Protein AF-A0A417Z9W6-F1 (afdb_monomer_lite)

Organism: NCBI:txid322596

Structure (mmCIF, N/CA/C/O backbone):
data_AF-A0A417Z9W6-F1
#
_entry.id   AF-A0A417Z9W6-F1
#
loop_
_atom_site.group_PDB
_atom_site.id
_atom_site.type_symbol
_atom_site.label_atom_id
_atom_site.label_alt_id
_atom_site.label_comp_id
_atom_site.label_asym_id
_atom_site.label_entity_id
_atom_site.label_seq_id
_atom_site.pdbx_PDB_ins_code
_atom_site.Cartn_x
_atom_site.Cartn_y
_atom_site.Cartn_z
_atom_site.occupancy
_atom_site.B_iso_or_equiv
_atom_site.auth_seq_id
_atom_site.auth_comp_id
_atom_site.auth_asym_id
_atom_site.auth_atom_id
_atom_site.pdbx_PDB_model_num
ATOM 1 N N . MET A 1 1 ? 16.616 -5.935 21.195 1.00 39.91 1 MET A N 1
ATOM 2 C CA . MET A 1 1 ? 15.280 -5.350 20.980 1.00 39.91 1 MET A CA 1
ATOM 3 C C . MET A 1 1 ? 14.693 -6.193 19.879 1.00 39.91 1 MET A C 1
ATOM 5 O O . MET A 1 1 ? 15.220 -6.135 18.776 1.00 39.91 1 MET A O 1
ATOM 9 N N . ASP A 1 2 ? 13.772 -7.088 20.216 1.00 51.44 2 ASP A N 1
ATOM 10 C CA . ASP A 1 2 ? 13.270 -8.052 19.241 1.00 51.44 2 ASP A CA 1
ATOM 11 C C . ASP A 1 2 ? 12.404 -7.299 18.231 1.00 51.44 2 ASP A C 1
ATOM 13 O O . ASP A 1 2 ? 11.403 -6.675 18.588 1.00 51.44 2 ASP A O 1
ATOM 17 N N . GLU A 1 3 ? 12.858 -7.262 16.978 1.00 65.81 3 GLU A N 1
ATOM 18 C CA . GLU A 1 3 ? 12.103 -6.675 15.879 1.00 65.81 3 GLU A CA 1
ATOM 19 C C . GLU A 1 3 ? 10.891 -7.578 15.641 1.00 65.81 3 GLU A C 1
ATOM 21 O O . GLU A 1 3 ? 11.040 -8.756 15.314 1.00 65.81 3 GLU A O 1
ATOM 26 N N . LEU A 1 4 ? 9.685 -7.054 15.870 1.00 67.31 4 LEU A N 1
ATOM 27 C CA . LEU A 1 4 ? 8.451 -7.786 15.600 1.00 67.31 4 LEU A CA 1
ATOM 28 C C . LEU A 1 4 ? 8.391 -8.105 14.099 1.00 67.31 4 LEU A C 1
ATOM 30 O O . LEU A 1 4 ? 8.059 -7.244 13.281 1.00 67.31 4 LEU A O 1
ATOM 34 N N . HIS A 1 5 ? 8.752 -9.337 13.743 1.00 67.81 5 HIS A N 1
ATOM 35 C CA . HIS A 1 5 ? 8.770 -9.809 12.368 1.00 67.81 5 HIS A CA 1
ATOM 36 C C . HIS A 1 5 ? 7.414 -10.407 11.995 1.00 67.81 5 HIS A C 1
ATOM 38 O O . HIS A 1 5 ? 6.942 -11.362 12.611 1.00 67.81 5 HIS A O 1
ATOM 44 N N . PHE A 1 6 ? 6.812 -9.867 10.939 1.00 68.00 6 PHE A N 1
ATOM 45 C CA . PHE A 1 6 ? 5.626 -10.436 10.313 1.00 68.00 6 PHE A CA 1
ATOM 46 C C . PHE A 1 6 ? 6.064 -11.207 9.057 1.00 68.00 6 PHE A C 1
ATOM 48 O O . PHE A 1 6 ? 6.513 -10.559 8.107 1.00 68.00 6 PHE A O 1
ATOM 55 N N . PRO A 1 7 ? 5.937 -12.551 9.013 1.00 68.94 7 PRO A N 1
ATOM 56 C CA . PRO A 1 7 ? 6.414 -13.381 7.902 1.00 68.94 7 PRO A CA 1
ATOM 57 C C . PRO A 1 7 ? 5.458 -13.315 6.700 1.00 68.94 7 PRO A C 1
ATOM 59 O O . PRO A 1 7 ? 4.863 -14.307 6.290 1.00 68.94 7 PRO A O 1
ATOM 62 N N . LEU A 1 8 ? 5.270 -12.118 6.145 1.00 73.00 8 LEU A N 1
ATOM 63 C CA . LEU A 1 8 ? 4.262 -11.820 5.122 1.00 73.00 8 LEU A CA 1
ATOM 64 C C . LEU A 1 8 ? 4.845 -11.649 3.711 1.00 73.00 8 LEU A C 1
ATOM 66 O O . LEU A 1 8 ? 4.248 -10.985 2.872 1.00 73.00 8 LEU A O 1
ATOM 70 N N . GLY A 1 9 ? 5.999 -12.255 3.426 1.00 66.56 9 GLY A N 1
ATOM 71 C CA . GLY A 1 9 ? 6.615 -12.205 2.091 1.00 66.56 9 GLY A CA 1
ATOM 72 C C . GLY A 1 9 ? 7.678 -11.117 1.916 1.00 66.56 9 GLY A C 1
ATOM 73 O O . GLY A 1 9 ? 7.898 -10.640 0.807 1.00 66.56 9 GLY A O 1
ATOM 74 N N . GLY A 1 10 ? 8.346 -10.724 3.003 1.00 69.31 10 GLY A N 1
ATOM 75 C CA . GLY A 1 10 ? 9.504 -9.827 2.979 1.00 69.31 10 GLY A CA 1
ATOM 76 C C . GLY A 1 10 ? 9.182 -8.368 3.313 1.00 69.31 10 GLY A C 1
ATOM 77 O O . GLY A 1 10 ? 8.036 -7.977 3.552 1.00 69.31 10 GLY A O 1
ATOM 78 N N . ALA A 1 11 ? 10.220 -7.526 3.334 1.00 67.94 11 ALA A N 1
ATOM 79 C CA . ALA A 1 11 ? 10.177 -6.187 3.936 1.00 67.94 11 ALA A CA 1
ATOM 80 C C . ALA A 1 11 ? 9.127 -5.221 3.346 1.00 67.94 11 ALA A C 1
ATOM 82 O O . ALA A 1 11 ? 8.804 -4.214 3.987 1.00 67.94 11 ALA A O 1
ATOM 83 N N . ARG A 1 12 ? 8.606 -5.494 2.141 1.00 75.06 12 ARG A N 1
ATOM 84 C CA . ARG A 1 12 ? 7.625 -4.647 1.441 1.00 75.06 12 ARG A CA 1
ATOM 85 C C . ARG A 1 12 ? 6.171 -5.013 1.719 1.00 75.06 12 ARG A C 1
ATOM 87 O O . ARG A 1 12 ? 5.329 -4.126 1.617 1.00 75.06 12 ARG A O 1
ATOM 94 N N . PHE A 1 13 ? 5.880 -6.245 2.132 1.00 76.94 13 PHE A N 1
ATOM 95 C CA . PHE A 1 13 ? 4.521 -6.755 2.354 1.00 76.94 13 PHE A CA 1
ATOM 96 C C . PHE A 1 13 ? 4.138 -6.742 3.839 1.00 76.94 13 PHE A C 1
ATOM 98 O O . PHE A 1 13 ? 3.572 -7.684 4.379 1.00 76.94 13 PHE A O 1
ATOM 105 N N . ARG A 1 14 ? 4.466 -5.649 4.532 1.00 77.56 14 ARG A N 1
ATOM 106 C CA . ARG A 1 14 ? 4.101 -5.466 5.943 1.00 77.56 14 ARG A CA 1
ATOM 107 C C . ARG A 1 14 ? 2.581 -5.316 6.104 1.00 77.56 14 ARG A C 1
ATOM 109 O O . ARG A 1 14 ? 1.963 -4.715 5.213 1.00 77.56 14 ARG A O 1
ATOM 116 N N . PRO A 1 15 ? 2.002 -5.761 7.240 1.00 82.19 15 PRO A N 1
ATOM 117 C CA . PRO A 1 15 ? 0.643 -5.373 7.591 1.00 82.19 15 PRO A CA 1
ATOM 118 C C . PRO A 1 15 ? 0.562 -3.848 7.638 1.00 82.19 15 PRO A C 1
ATOM 120 O O . PRO A 1 15 ? 1.533 -3.179 8.012 1.00 82.19 15 PRO A O 1
ATOM 123 N N . ALA A 1 16 ? -0.580 -3.287 7.258 1.00 88.50 16 ALA A N 1
ATOM 124 C CA . ALA A 1 16 ? -0.813 -1.876 7.509 1.00 88.50 16 ALA A CA 1
ATOM 125 C C . ALA A 1 16 ? -0.956 -1.665 9.026 1.00 88.50 16 ALA A C 1
ATOM 127 O O . ALA A 1 16 ? -1.436 -2.552 9.737 1.00 88.50 16 ALA A O 1
ATOM 128 N N . LEU A 1 17 ? -0.593 -0.484 9.539 1.00 91.25 17 LEU A N 1
ATOM 129 C CA . LEU A 1 17 ? -0.887 -0.140 10.939 1.00 91.25 17 LEU A CA 1
ATOM 130 C C . LEU A 1 17 ? -2.388 -0.301 11.220 1.00 91.25 17 LEU A C 1
ATOM 132 O O . LEU A 1 17 ? -2.794 -0.746 12.287 1.00 91.25 17 LEU A O 1
ATOM 136 N N . GLU A 1 18 ? -3.207 0.012 10.224 1.00 95.44 18 GLU A N 1
ATOM 137 C CA . GLU A 1 18 ? -4.650 -0.143 10.249 1.00 95.44 18 GLU A CA 1
ATOM 138 C C . GLU A 1 18 ? -5.110 -1.591 10.473 1.00 95.44 18 GLU A C 1
ATOM 140 O O . GLU A 1 18 ? -6.159 -1.792 11.075 1.00 95.44 18 GLU A O 1
ATOM 145 N N . ASP A 1 19 ? -4.347 -2.597 10.044 1.00 92.06 19 ASP A N 1
ATOM 146 C CA . ASP A 1 19 ? -4.690 -4.002 10.300 1.00 92.06 19 ASP A CA 1
ATOM 147 C C . ASP A 1 19 ? -4.487 -4.350 11.778 1.00 92.06 19 ASP A C 1
ATOM 149 O O . ASP A 1 19 ? -5.349 -4.975 12.393 1.00 92.06 19 ASP A O 1
ATOM 153 N N . VAL A 1 20 ? -3.407 -3.844 12.382 1.00 92.50 20 VAL A N 1
ATOM 154 C CA . VAL A 1 20 ? -3.153 -3.981 13.824 1.00 92.50 20 VAL A CA 1
ATOM 155 C C . VAL A 1 20 ? -4.218 -3.241 14.634 1.00 92.50 20 VAL A C 1
ATOM 157 O O . VAL A 1 20 ? -4.754 -3.790 15.592 1.00 92.50 20 VAL A O 1
ATOM 160 N N . LEU A 1 21 ? -4.572 -2.013 14.239 1.00 95.38 21 LEU A N 1
ATOM 161 C CA . LEU A 1 21 ? -5.617 -1.238 14.914 1.00 95.38 21 LEU A CA 1
ATOM 162 C C . LEU A 1 21 ? -6.985 -1.923 14.825 1.00 95.38 21 LEU A C 1
ATOM 164 O O . LEU A 1 21 ? -7.720 -1.936 15.808 1.00 95.38 21 LEU A O 1
ATOM 168 N N . GLN A 1 22 ? -7.326 -2.510 13.676 1.00 96.44 22 GLN A N 1
ATOM 169 C CA . GLN A 1 22 ? -8.571 -3.259 13.532 1.00 96.44 22 GLN A CA 1
ATOM 170 C C . GLN A 1 22 ? -8.592 -4.500 14.427 1.00 96.44 22 GLN A C 1
ATOM 172 O O . GLN A 1 22 ? -9.578 -4.703 15.128 1.00 96.44 22 GLN A O 1
ATOM 177 N N . MET A 1 23 ? -7.509 -5.280 14.442 1.00 95.62 23 MET A N 1
ATOM 178 C CA . MET A 1 23 ? -7.366 -6.447 15.317 1.00 95.62 23 MET A CA 1
ATOM 179 C C . MET A 1 23 ? -7.545 -6.058 16.793 1.00 95.62 23 MET A C 1
ATOM 181 O O . MET A 1 23 ? -8.302 -6.703 17.509 1.00 95.62 23 MET A O 1
ATOM 185 N N . LEU A 1 24 ? -6.927 -4.963 17.251 1.00 96.38 24 LEU A N 1
ATOM 186 C CA . LEU A 1 24 ? -7.085 -4.478 18.629 1.00 96.38 24 LEU A CA 1
ATOM 187 C C . LEU A 1 24 ? -8.545 -4.157 18.986 1.00 96.38 24 LEU A C 1
ATOM 189 O O . LEU A 1 24 ? -9.004 -4.496 20.075 1.00 96.38 24 LEU A O 1
ATOM 193 N N . VAL A 1 25 ? -9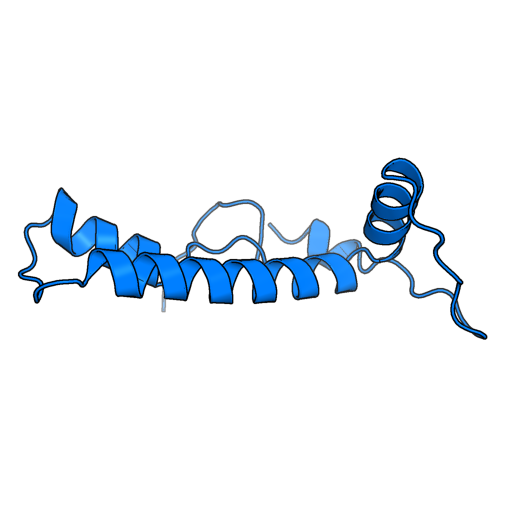.288 -3.527 18.077 1.00 97.38 25 VAL A N 1
ATOM 194 C CA . VAL A 1 25 ? -10.698 -3.189 18.317 1.00 97.38 25 VAL A CA 1
ATOM 195 C C . VAL A 1 25 ? -11.587 -4.435 18.267 1.00 97.38 25 VAL A C 1
ATOM 197 O O . VAL A 1 25 ? -12.428 -4.625 19.141 1.00 97.38 25 VAL A O 1
ATOM 200 N N . GLU A 1 26 ? -11.420 -5.290 17.257 1.00 97.06 26 GLU A N 1
ATOM 201 C CA . GLU A 1 26 ? -12.349 -6.398 16.984 1.00 97.06 26 GLU A CA 1
ATOM 202 C C . GLU A 1 26 ? -12.042 -7.669 17.783 1.00 97.06 26 GLU A C 1
ATOM 204 O O . GLU A 1 26 ? -12.972 -8.373 18.169 1.00 97.06 26 GLU A O 1
ATOM 209 N N . GLU A 1 27 ? -10.771 -7.955 18.067 1.00 97.06 27 GLU A N 1
ATOM 210 C CA . GLU A 1 27 ? -10.349 -9.184 18.756 1.00 97.06 27 GLU A CA 1
ATOM 211 C C . GLU A 1 27 ? -10.002 -8.947 20.229 1.00 97.06 27 GLU A C 1
ATOM 213 O O . GLU A 1 27 ? -10.200 -9.833 21.059 1.00 97.06 27 GLU A O 1
ATOM 218 N N . PHE A 1 28 ? -9.525 -7.748 20.573 1.00 97.12 28 PHE A N 1
ATOM 219 C CA . PHE A 1 28 ? -9.114 -7.405 21.940 1.00 97.12 28 PHE A CA 1
ATOM 220 C C . PHE A 1 28 ? -10.077 -6.438 22.644 1.00 97.12 28 PHE A C 1
ATOM 222 O O . PHE A 1 28 ? -9.856 -6.098 23.805 1.00 97.12 28 PHE A O 1
ATOM 229 N N . GLY A 1 29 ? -11.157 -6.020 21.972 1.00 96.50 29 GLY A N 1
ATOM 230 C CA . GLY A 1 29 ? -12.218 -5.203 22.566 1.00 96.50 29 GLY A CA 1
ATOM 231 C C . GLY A 1 29 ? -11.791 -3.779 22.925 1.00 96.50 29 GLY A C 1
ATOM 232 O O . GLY A 1 29 ? -12.360 -3.192 23.841 1.00 96.50 29 GLY A O 1
ATOM 233 N N . VAL A 1 30 ? -10.781 -3.225 22.246 1.00 97.94 30 VAL A N 1
ATOM 234 C CA . VAL A 1 30 ? -10.366 -1.830 22.443 1.00 97.94 30 VAL A CA 1
ATOM 235 C C . VAL A 1 30 ? -11.463 -0.879 21.957 1.00 97.94 30 VAL A C 1
ATOM 237 O O . VAL A 1 30 ? -11.951 -1.006 20.834 1.00 97.94 30 VAL A O 1
ATOM 240 N N . ASP A 1 31 ? -11.813 0.108 22.784 1.00 97.94 31 ASP A N 1
ATOM 241 C CA . ASP A 1 31 ? -12.802 1.128 22.434 1.00 97.94 31 ASP A CA 1
ATOM 242 C C . ASP A 1 31 ? -12.375 1.940 21.203 1.00 97.94 31 ASP A C 1
ATOM 244 O O . ASP A 1 31 ? -11.217 2.341 21.051 1.00 97.94 31 ASP A O 1
ATOM 248 N N . ALA A 1 32 ? -13.339 2.241 20.333 1.00 97.19 32 ALA A N 1
ATOM 249 C CA . ALA A 1 32 ? -13.112 3.023 19.128 1.00 97.19 32 ALA A CA 1
ATOM 250 C C . ALA A 1 32 ? -14.220 4.053 18.910 1.00 97.19 32 ALA A C 1
ATOM 252 O O . ALA A 1 32 ? -15.393 3.807 19.182 1.00 97.19 32 ALA A O 1
ATOM 253 N N . VAL A 1 33 ? -13.839 5.211 18.372 1.00 96.81 33 VAL A N 1
ATOM 254 C CA . VAL A 1 33 ? -14.773 6.290 18.028 1.00 96.81 33 VAL A CA 1
ATOM 255 C C . VAL A 1 33 ? -15.580 5.968 16.771 1.00 96.81 33 VAL A C 1
ATOM 257 O O . VAL A 1 33 ? -15.135 5.213 15.900 1.00 96.81 33 VAL A O 1
ATOM 260 N N . ASP A 1 34 ? -16.742 6.600 16.626 1.00 97.50 34 ASP A N 1
ATOM 261 C CA . ASP A 1 34 ? -17.581 6.441 15.441 1.00 97.50 34 ASP A CA 1
ATOM 262 C C . ASP A 1 34 ? -16.811 6.707 14.138 1.00 97.50 34 ASP A C 1
ATOM 264 O O . ASP A 1 34 ? -16.026 7.646 14.001 1.00 97.50 34 ASP A O 1
ATOM 268 N N . GLY A 1 35 ? -17.035 5.845 13.144 1.00 96.56 35 GLY A N 1
ATOM 269 C CA . GLY A 1 35 ? -16.391 5.962 11.836 1.00 96.56 35 GLY A CA 1
ATOM 270 C C . GLY A 1 35 ? -14.926 5.510 11.781 1.00 96.56 35 GLY A C 1
ATOM 271 O O . GLY A 1 35 ? -14.291 5.691 10.735 1.00 96.56 35 GLY A O 1
ATOM 272 N N . TRP A 1 36 ? -14.380 4.883 12.831 1.00 97.69 36 TRP A N 1
ATOM 273 C CA . TRP A 1 36 ? -13.012 4.341 12.826 1.00 97.69 36 TRP A CA 1
ATOM 274 C C . TRP A 1 36 ? -12.751 3.415 11.626 1.00 97.69 36 TRP A C 1
ATOM 276 O O . TRP A 1 36 ? -11.745 3.569 10.935 1.00 97.69 36 TRP A O 1
ATOM 286 N N . ARG A 1 37 ? -13.708 2.541 11.274 1.00 97.25 37 ARG A N 1
ATOM 287 C CA . ARG A 1 37 ? -13.598 1.621 10.123 1.00 97.25 37 ARG A CA 1
ATOM 288 C C . ARG A 1 37 ? -13.335 2.343 8.804 1.00 97.25 37 ARG A C 1
ATOM 290 O O . ARG A 1 37 ? -12.533 1.881 7.994 1.00 97.25 37 ARG A O 1
ATOM 297 N N . LYS A 1 38 ? -13.980 3.495 8.591 1.00 97.81 38 LYS A N 1
ATOM 298 C CA . LYS A 1 38 ? -13.777 4.321 7.394 1.00 97.81 38 LYS A CA 1
ATOM 299 C C . LYS A 1 38 ? -12.357 4.888 7.357 1.00 97.81 38 LYS A C 1
ATOM 301 O O . LYS A 1 38 ? -11.724 4.856 6.304 1.00 97.81 38 LYS A O 1
ATOM 306 N N . HIS A 1 39 ? -11.848 5.360 8.493 1.00 97.12 39 HIS A N 1
ATOM 307 C CA . HIS A 1 39 ? -10.483 5.879 8.594 1.00 97.12 39 HIS A CA 1
ATOM 308 C C . HIS A 1 39 ? -9.445 4.785 8.339 1.00 97.12 39 HIS A C 1
ATOM 310 O O . HIS A 1 39 ? -8.508 5.009 7.571 1.00 97.12 39 HIS A O 1
ATOM 316 N N . LEU A 1 40 ? -9.654 3.584 8.888 1.00 97.12 40 LEU A N 1
ATOM 317 C CA . LEU A 1 40 ? -8.783 2.440 8.621 1.00 97.12 40 LEU A CA 1
ATOM 318 C C . LEU A 1 40 ? -8.825 2.011 7.152 1.00 97.12 40 LEU A C 1
ATOM 320 O O . LEU A 1 40 ? -7.789 1.741 6.551 1.00 97.12 40 LEU A O 1
ATOM 324 N N . ALA A 1 41 ? -10.005 1.988 6.528 1.00 96.50 41 ALA A N 1
ATOM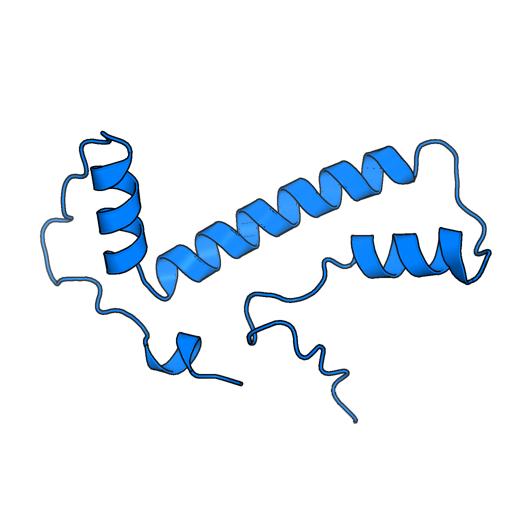 325 C CA . ALA A 1 41 ? -10.126 1.671 5.106 1.00 96.50 41 ALA A CA 1
ATOM 326 C C . ALA A 1 41 ? -9.338 2.661 4.227 1.00 96.50 41 ALA A C 1
ATOM 328 O O . ALA A 1 41 ? -8.594 2.239 3.340 1.00 96.50 41 ALA A O 1
ATOM 329 N N . GLN A 1 42 ? -9.440 3.962 4.513 1.00 97.06 42 GLN A N 1
ATOM 330 C CA . GLN A 1 42 ? -8.679 4.999 3.810 1.00 97.06 42 GLN A CA 1
ATOM 331 C C . GLN A 1 42 ? -7.170 4.883 4.061 1.00 97.06 42 GLN A C 1
ATOM 333 O O . GLN A 1 42 ? -6.371 5.070 3.143 1.00 97.06 42 GLN A O 1
ATOM 338 N N . GLY A 1 43 ? -6.771 4.576 5.296 1.00 95.31 43 GLY A N 1
ATOM 339 C CA . GLY A 1 43 ? -5.380 4.332 5.667 1.00 95.31 43 GLY A CA 1
ATOM 340 C C . GLY A 1 43 ? -4.772 3.165 4.900 1.00 95.31 43 GLY A C 1
ATOM 341 O O . GLY A 1 43 ? -3.776 3.344 4.196 1.00 95.31 43 GLY A O 1
ATOM 342 N N . ARG A 1 44 ? -5.459 2.018 4.888 1.00 94.88 44 ARG A N 1
ATOM 343 C CA . ARG A 1 44 ? -5.076 0.849 4.086 1.00 94.88 44 ARG A CA 1
ATOM 344 C C . ARG A 1 44 ? -4.956 1.156 2.607 1.00 94.88 44 ARG A C 1
ATOM 346 O O . ARG A 1 44 ? -4.036 0.674 1.954 1.00 94.88 44 ARG A O 1
ATOM 353 N N . GLU A 1 45 ? -5.881 1.933 2.051 1.00 95.75 45 GLU A N 1
ATOM 354 C CA . GLU A 1 45 ? -5.795 2.327 0.648 1.00 95.75 45 GLU A CA 1
ATOM 355 C C . GLU A 1 45 ? -4.516 3.131 0.375 1.00 95.75 45 GLU A C 1
ATOM 357 O O . GLU A 1 45 ? -3.775 2.815 -0.560 1.00 95.75 45 GLU A O 1
ATOM 362 N N . ARG A 1 46 ? -4.215 4.135 1.212 1.00 95.00 46 ARG A N 1
ATOM 363 C CA . ARG A 1 46 ? -2.977 4.921 1.097 1.00 95.00 46 ARG A CA 1
ATOM 364 C C . ARG A 1 46 ? -1.740 4.036 1.235 1.00 95.00 46 ARG A C 1
ATOM 366 O O . ARG A 1 46 ? -0.825 4.155 0.419 1.00 95.00 46 ARG A O 1
ATOM 373 N N . TRP A 1 47 ? -1.730 3.140 2.219 1.00 92.69 47 TRP A N 1
ATOM 374 C CA . TRP A 1 47 ? -0.623 2.222 2.473 1.00 92.69 47 TRP A CA 1
ATOM 375 C C . TRP A 1 47 ? -0.375 1.281 1.294 1.00 92.69 47 TRP A C 1
ATOM 377 O O . TRP A 1 47 ? 0.743 1.224 0.782 1.00 92.69 47 TRP A O 1
ATOM 387 N N . ARG A 1 48 ? -1.427 0.643 0.765 1.00 91.56 48 ARG A N 1
ATOM 388 C CA . ARG A 1 48 ? -1.320 -0.234 -0.409 1.00 91.56 48 ARG A CA 1
ATOM 389 C C . ARG A 1 48 ? -0.754 0.501 -1.617 1.00 91.56 48 ARG A C 1
ATOM 391 O O . ARG A 1 48 ? 0.152 -0.009 -2.261 1.00 91.56 48 ARG A O 1
ATOM 398 N N . ARG A 1 49 ? -1.189 1.738 -1.884 1.00 94.31 49 ARG A N 1
ATOM 399 C CA . ARG A 1 49 ? -0.617 2.558 -2.971 1.00 94.31 49 ARG A CA 1
ATOM 400 C C . ARG A 1 49 ? 0.878 2.834 -2.773 1.00 94.31 49 ARG A C 1
ATOM 402 O O . ARG A 1 49 ? 1.620 2.896 -3.752 1.00 94.31 49 ARG A O 1
ATOM 409 N N . ILE A 1 50 ? 1.336 3.033 -1.536 1.00 92.06 50 ILE A N 1
ATOM 410 C CA . ILE A 1 50 ? 2.763 3.216 -1.223 1.00 92.06 50 ILE A CA 1
ATOM 411 C C . ILE A 1 50 ? 3.532 1.915 -1.465 1.00 92.06 50 ILE A C 1
ATOM 413 O O . ILE A 1 50 ? 4.548 1.944 -2.161 1.00 92.06 50 ILE A O 1
ATOM 417 N N . GLN A 1 51 ? 3.028 0.788 -0.957 1.00 89.94 51 GLN A N 1
ATOM 418 C CA . GLN A 1 51 ? 3.641 -0.526 -1.146 1.00 89.94 51 GLN A CA 1
ATOM 419 C C . GLN A 1 51 ? 3.727 -0.906 -2.624 1.00 89.94 51 GLN A C 1
ATOM 421 O O . GLN A 1 51 ? 4.800 -1.291 -3.075 1.00 89.94 51 GLN A O 1
ATOM 426 N N . THR A 1 52 ? 2.664 -0.701 -3.409 1.00 92.56 52 THR A N 1
ATOM 427 C CA . THR A 1 52 ? 2.681 -0.959 -4.857 1.00 92.56 52 THR A CA 1
ATOM 428 C C . THR A 1 52 ? 3.814 -0.200 -5.542 1.00 92.56 52 THR A C 1
ATOM 430 O O . THR A 1 52 ? 4.599 -0.798 -6.267 1.00 92.56 52 THR A O 1
ATOM 433 N N . ARG A 1 53 ? 3.974 1.104 -5.268 1.00 92.25 53 ARG A N 1
ATOM 434 C CA . ARG A 1 53 ? 5.086 1.885 -5.842 1.00 92.25 53 ARG A CA 1
ATOM 435 C C . ARG A 1 53 ? 6.452 1.383 -5.381 1.00 92.25 53 ARG A C 1
ATOM 437 O O . ARG A 1 53 ? 7.417 1.509 -6.124 1.00 92.25 53 ARG A O 1
ATOM 444 N N . ALA A 1 54 ? 6.562 0.886 -4.152 1.00 89.38 54 ALA A N 1
ATOM 445 C CA . ALA A 1 54 ? 7.809 0.327 -3.646 1.00 89.38 54 ALA A CA 1
ATOM 446 C C . ALA A 1 54 ? 8.173 -0.977 -4.371 1.00 89.38 54 ALA A C 1
ATOM 448 O O . ALA A 1 54 ? 9.301 -1.096 -4.832 1.00 89.38 54 ALA A O 1
ATOM 449 N N . VAL A 1 55 ? 7.211 -1.889 -4.539 1.00 88.50 55 VAL A N 1
ATOM 450 C CA . VAL A 1 55 ? 7.407 -3.166 -5.245 1.00 88.50 55 VAL A CA 1
ATOM 451 C C . VAL A 1 55 ? 7.733 -2.939 -6.723 1.00 88.50 55 VAL A C 1
ATOM 453 O O . VAL A 1 55 ? 8.683 -3.526 -7.224 1.00 88.50 55 VAL A O 1
ATOM 456 N N . VAL A 1 56 ? 7.044 -2.009 -7.395 1.00 91.25 56 VAL A N 1
ATOM 457 C CA . VAL A 1 56 ? 7.358 -1.629 -8.788 1.00 91.25 56 VAL A CA 1
ATOM 458 C C . VAL A 1 56 ? 8.800 -1.132 -8.937 1.00 91.25 56 VAL A C 1
ATOM 460 O O . VAL A 1 56 ? 9.436 -1.401 -9.944 1.00 91.25 56 VAL A O 1
ATOM 463 N N . ARG A 1 57 ? 9.351 -0.420 -7.946 1.00 87.38 57 ARG A N 1
ATOM 464 C CA . ARG A 1 57 ? 10.760 0.017 -7.986 1.00 87.38 57 ARG A CA 1
ATOM 465 C C . ARG A 1 57 ? 11.751 -1.109 -7.713 1.00 87.38 57 ARG A C 1
ATOM 467 O O . ARG A 1 57 ? 12.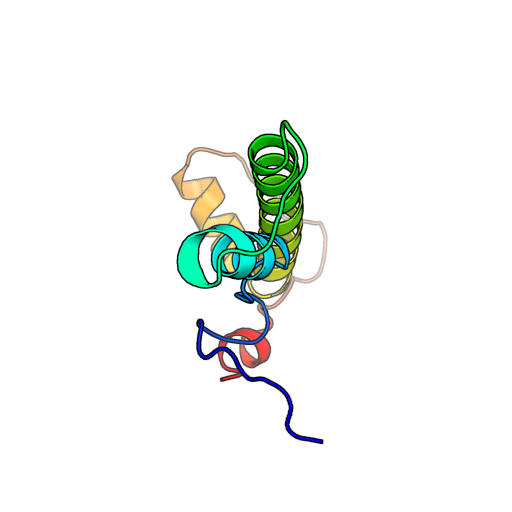911 -0.975 -8.083 1.00 87.38 57 ARG A O 1
ATOM 474 N N . ASP A 1 58 ? 11.333 -2.156 -7.009 1.00 87.56 58 ASP A N 1
ATOM 475 C CA . ASP A 1 58 ? 12.194 -3.301 -6.730 1.00 87.56 58 ASP A CA 1
ATOM 476 C C . ASP A 1 58 ? 12.224 -4.282 -7.924 1.00 87.56 58 ASP A C 1
ATOM 478 O O . ASP A 1 58 ? 13.242 -4.941 -8.111 1.00 87.56 58 ASP A O 1
ATOM 482 N N . ALA A 1 59 ? 11.171 -4.333 -8.753 1.00 88.88 59 ALA A N 1
ATOM 483 C CA . ALA A 1 59 ? 11.075 -5.154 -9.971 1.00 88.88 59 ALA A CA 1
ATOM 484 C C . ALA A 1 59 ? 10.335 -4.410 -11.111 1.00 88.88 59 ALA A C 1
ATOM 486 O O . ALA A 1 59 ? 9.158 -4.680 -11.383 1.00 88.88 59 ALA A O 1
ATOM 487 N N . PRO A 1 60 ? 10.965 -3.396 -11.730 1.00 89.69 60 PRO A N 1
ATOM 488 C CA . PRO A 1 60 ? 10.312 -2.570 -12.744 1.00 89.69 60 PRO A CA 1
ATOM 489 C C . PRO A 1 60 ? 10.010 -3.340 -14.035 1.00 89.69 60 PRO A C 1
ATOM 491 O O . PRO A 1 60 ? 8.984 -3.088 -14.659 1.00 89.69 60 PRO A O 1
ATOM 494 N N . ASP A 1 61 ? 10.846 -4.302 -14.404 1.00 89.62 61 ASP A N 1
ATOM 495 C CA . ASP A 1 61 ? 10.661 -5.221 -15.529 1.00 89.62 61 ASP A CA 1
ATOM 496 C C . ASP A 1 61 ? 9.363 -6.038 -15.414 1.00 89.62 61 ASP A C 1
ATOM 498 O O . ASP A 1 61 ? 8.546 -6.039 -16.338 1.00 89.62 61 ASP A O 1
ATOM 502 N N . GLU A 1 62 ? 9.115 -6.641 -14.250 1.00 92.31 62 GLU A N 1
ATOM 503 C CA . GLU A 1 62 ? 7.877 -7.377 -13.959 1.00 92.31 62 GLU A CA 1
ATOM 504 C C . GLU A 1 62 ? 6.645 -6.459 -14.008 1.00 92.31 62 GLU A C 1
ATOM 506 O O . GLU A 1 62 ? 5.578 -6.822 -14.525 1.00 92.31 62 GLU A O 1
ATOM 511 N N . ALA A 1 63 ? 6.786 -5.222 -13.521 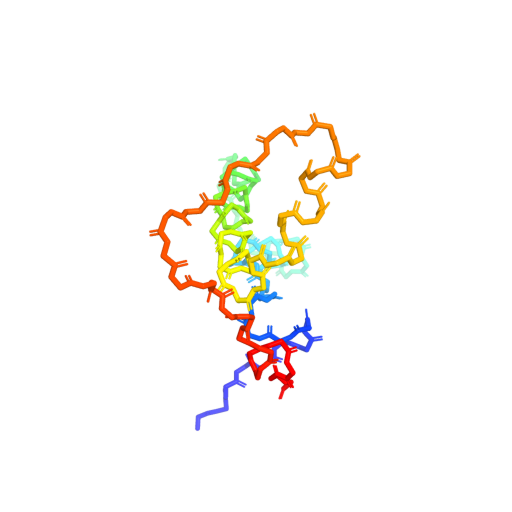1.00 93.12 63 ALA A N 1
ATOM 512 C CA . ALA A 1 63 ? 5.725 -4.224 -13.598 1.00 93.12 63 ALA A CA 1
ATOM 513 C C . ALA A 1 63 ? 5.413 -3.831 -15.053 1.00 93.12 63 ALA A C 1
ATOM 515 O O . ALA A 1 63 ? 4.240 -3.767 -15.432 1.00 93.12 63 ALA A O 1
ATOM 516 N N . VAL A 1 64 ? 6.436 -3.608 -15.884 1.00 93.62 64 VAL A N 1
ATOM 517 C CA . VAL A 1 64 ? 6.271 -3.299 -17.312 1.00 93.62 64 VAL A CA 1
ATOM 518 C C . VAL A 1 64 ? 5.624 -4.468 -18.054 1.00 93.62 64 VAL A C 1
ATOM 520 O O . VAL A 1 64 ? 4.675 -4.250 -18.811 1.00 93.62 64 VAL A O 1
ATOM 523 N N . ALA A 1 65 ? 6.082 -5.701 -17.824 1.00 93.81 65 ALA A N 1
ATOM 524 C CA . ALA A 1 65 ? 5.501 -6.898 -18.427 1.00 93.81 65 ALA A CA 1
ATOM 525 C C . ALA A 1 65 ? 4.007 -7.034 -18.086 1.00 93.81 65 ALA A C 1
ATOM 527 O O . ALA A 1 65 ? 3.177 -7.236 -18.976 1.00 93.81 65 ALA A O 1
ATOM 528 N N . THR A 1 66 ? 3.649 -6.819 -16.817 1.00 96.50 66 THR A N 1
ATOM 529 C CA . THR A 1 66 ? 2.255 -6.843 -16.351 1.00 96.50 66 THR A CA 1
ATOM 530 C C . THR A 1 66 ? 1.407 -5.759 -17.022 1.00 96.50 66 THR A C 1
ATOM 532 O O . THR A 1 66 ? 0.312 -6.040 -17.507 1.00 96.50 66 THR A O 1
ATOM 535 N N . LEU A 1 67 ? 1.901 -4.518 -17.095 1.00 96.69 67 LEU A N 1
ATOM 536 C CA . LEU A 1 67 ? 1.183 -3.415 -17.743 1.00 96.69 67 LEU A CA 1
ATOM 537 C C . LEU A 1 67 ? 0.949 -3.684 -19.237 1.00 96.69 67 LEU A C 1
ATOM 539 O O . LEU A 1 67 ? -0.161 -3.476 -19.728 1.00 96.69 67 LEU A O 1
ATOM 543 N N . ARG A 1 68 ? 1.954 -4.210 -19.947 1.00 96.75 68 ARG A N 1
ATOM 544 C CA . ARG A 1 68 ? 1.822 -4.617 -21.355 1.00 96.75 68 ARG A CA 1
ATOM 545 C C . ARG A 1 68 ? 0.761 -5.702 -21.536 1.00 96.75 68 ARG A C 1
ATOM 547 O O . ARG A 1 68 ? -0.063 -5.591 -22.440 1.00 96.75 68 ARG A O 1
ATOM 554 N N . ALA A 1 69 ? 0.727 -6.706 -20.658 1.00 97.69 69 ALA A N 1
ATOM 555 C CA . ALA A 1 69 ? -0.283 -7.767 -20.693 1.00 97.69 69 ALA A CA 1
ATOM 556 C C . ALA A 1 69 ? -1.714 -7.243 -20.465 1.00 97.69 69 ALA A C 1
ATOM 558 O O . ALA A 1 69 ? -2.667 -7.782 -21.022 1.00 97.69 69 ALA A O 1
ATOM 559 N N . LEU A 1 70 ? -1.866 -6.161 -19.696 1.00 97.88 70 LEU A N 1
ATOM 560 C CA . LEU A 1 70 ? -3.139 -5.459 -19.501 1.00 97.88 70 LEU A CA 1
ATOM 561 C C . LEU A 1 70 ? -3.523 -4.538 -20.679 1.00 97.88 70 LEU A C 1
ATOM 563 O O . LEU A 1 70 ? -4.560 -3.879 -20.620 1.00 97.88 70 LEU A O 1
ATOM 567 N N . GLY A 1 71 ? -2.713 -4.478 -21.741 1.00 98.00 71 GLY A N 1
ATOM 568 C CA . GLY A 1 71 ? -2.969 -3.667 -22.934 1.00 98.00 71 GLY A CA 1
ATOM 569 C C . GLY A 1 71 ? -2.473 -2.223 -22.840 1.00 98.00 71 GLY A C 1
ATOM 570 O O . GLY A 1 71 ? -2.815 -1.408 -23.697 1.00 98.00 71 GLY A O 1
ATOM 571 N N . TYR A 1 72 ? -1.668 -1.883 -21.829 1.00 97.94 72 TYR A N 1
ATOM 572 C CA . TYR A 1 72 ? -1.045 -0.564 -21.755 1.00 97.94 72 TYR A CA 1
ATOM 573 C C . TYR A 1 72 ? 0.145 -0.473 -22.708 1.00 97.94 72 TYR A C 1
ATOM 575 O O . TYR A 1 72 ? 1.006 -1.355 -22.754 1.00 97.94 72 TYR A O 1
ATOM 583 N N . LEU A 1 73 ? 0.237 0.651 -23.418 1.00 96.50 73 LEU A N 1
ATOM 584 C CA . LEU A 1 73 ? 1.462 1.030 -24.104 1.00 96.50 73 LEU A CA 1
ATOM 585 C C . LEU A 1 73 ? 2.441 1.607 -23.074 1.00 96.50 73 LEU A C 1
ATOM 587 O O . LEU A 1 73 ? 2.142 2.611 -22.428 1.00 96.50 73 LEU A O 1
ATOM 591 N N . VAL A 1 74 ? 3.600 0.968 -22.925 1.00 93.50 74 VAL A N 1
ATOM 592 C CA . VAL A 1 74 ? 4.676 1.414 -22.031 1.00 93.50 74 VAL A CA 1
ATOM 593 C C . VAL A 1 74 ? 5.891 1.788 -22.870 1.00 93.50 74 VAL A C 1
ATOM 595 O O . VAL A 1 74 ? 6.444 0.935 -23.569 1.00 93.50 74 VAL A O 1
ATOM 598 N N . THR A 1 75 ? 6.293 3.054 -22.785 1.00 91.25 75 THR A N 1
ATOM 599 C CA . THR A 1 75 ? 7.511 3.574 -23.411 1.00 91.25 75 THR A CA 1
ATOM 600 C C . THR A 1 75 ? 8.678 3.409 -22.449 1.00 91.25 75 THR A C 1
ATOM 602 O O . THR A 1 75 ? 8.603 3.870 -21.310 1.00 91.25 75 THR A O 1
ATOM 605 N N . GLU A 1 76 ? 9.742 2.757 -22.907 1.00 84.81 76 GLU A N 1
ATOM 606 C CA . GLU A 1 76 ? 10.970 2.624 -22.124 1.00 84.81 76 GLU A CA 1
ATOM 607 C C . GLU A 1 76 ? 11.653 3.995 -21.969 1.00 84.81 76 GLU A C 1
ATOM 609 O O . GLU A 1 76 ? 11.609 4.804 -22.903 1.00 84.81 76 GLU A O 1
ATOM 614 N N . PRO A 1 77 ? 12.268 4.292 -20.812 1.00 82.50 77 PRO A N 1
ATOM 615 C CA . PRO A 1 77 ? 13.037 5.519 -20.645 1.00 82.50 77 PRO A CA 1
ATOM 616 C C . PRO A 1 77 ? 14.254 5.534 -21.585 1.00 82.50 77 PRO A C 1
ATOM 618 O O . PRO A 1 77 ? 14.863 4.499 -21.848 1.00 82.50 77 PRO A O 1
ATOM 621 N N . GLU A 1 78 ? 14.642 6.715 -22.072 1.00 78.94 78 GLU A N 1
ATOM 622 C CA . GLU A 1 78 ? 15.903 6.880 -22.803 1.00 78.94 78 GLU A CA 1
ATOM 623 C C . GLU A 1 78 ? 17.080 6.707 -21.827 1.00 78.94 78 GLU A C 1
ATOM 625 O O . GLU A 1 78 ? 17.324 7.572 -20.986 1.00 78.94 78 GLU A O 1
ATOM 630 N N . GLY A 1 79 ? 17.799 5.581 -21.907 1.00 68.50 79 GLY A N 1
ATOM 631 C CA . GLY A 1 79 ? 18.973 5.313 -21.072 1.00 68.50 79 GLY A CA 1
ATOM 632 C C . GLY A 1 79 ? 19.067 3.880 -20.548 1.00 68.50 79 GLY A C 1
ATOM 633 O O . GLY A 1 79 ? 18.484 2.957 -21.111 1.00 68.50 79 GLY A O 1
ATOM 634 N N . GLU A 1 80 ? 19.866 3.705 -19.491 1.00 61.41 80 GLU A N 1
ATOM 635 C CA . GLU A 1 80 ? 20.153 2.412 -18.862 1.00 61.41 80 GLU A CA 1
ATOM 636 C C . GLU A 1 80 ? 18.870 1.751 -18.334 1.00 61.41 80 GLU A C 1
ATOM 638 O O . GLU A 1 80 ? 18.026 2.396 -17.704 1.00 61.41 80 GLU A O 1
ATOM 643 N N . VAL A 1 81 ? 18.727 0.453 -18.612 1.00 62.88 81 VAL A N 1
ATOM 644 C CA . VAL A 1 81 ? 17.611 -0.363 -18.130 1.00 62.88 81 VAL A CA 1
ATOM 645 C C . VAL A 1 81 ? 17.650 -0.361 -16.604 1.00 62.88 81 VAL A C 1
ATOM 647 O O . VAL A 1 81 ? 18.689 -0.624 -16.002 1.00 62.88 81 VAL A O 1
ATOM 650 N N . LEU A 1 82 ? 16.521 -0.048 -15.963 1.00 64.38 82 LEU A N 1
ATOM 651 C CA . LEU A 1 82 ? 16.407 -0.193 -14.515 1.00 64.38 82 LEU A CA 1
ATOM 652 C C . LEU A 1 82 ? 16.439 -1.687 -14.184 1.00 64.38 82 LEU A C 1
ATOM 654 O O . LEU A 1 82 ? 15.416 -2.362 -14.270 1.00 64.38 82 LEU A O 1
ATOM 658 N N . ASP A 1 83 ? 17.614 -2.195 -13.822 1.00 65.81 83 ASP A N 1
ATOM 659 C CA . ASP A 1 83 ? 17.772 -3.581 -13.395 1.00 65.81 83 ASP A CA 1
ATOM 660 C C . ASP A 1 83 ? 16.908 -3.866 -12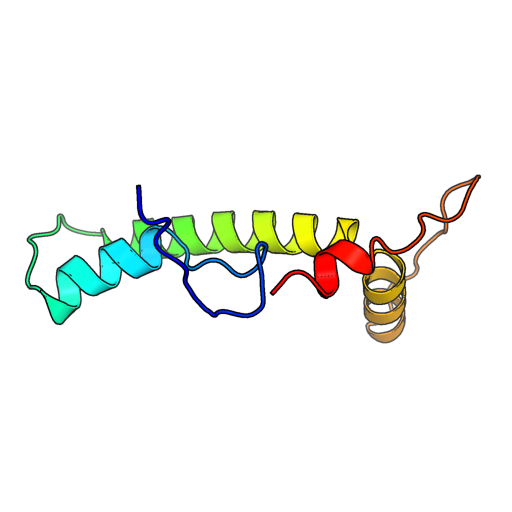.163 1.00 65.81 83 ASP A C 1
ATOM 662 O O . ASP A 1 83 ? 16.870 -3.097 -11.192 1.00 65.81 83 ASP A O 1
ATOM 666 N N . ALA A 1 84 ? 16.230 -5.014 -12.187 1.00 69.88 84 ALA A N 1
ATOM 667 C CA . ALA A 1 84 ? 15.493 -5.512 -11.041 1.00 69.88 84 ALA A CA 1
ATOM 668 C C . ALA A 1 84 ? 16.417 -5.621 -9.822 1.00 69.88 84 ALA A C 1
ATOM 670 O O . ALA A 1 84 ? 17.496 -6.221 -9.862 1.00 69.88 84 ALA A O 1
ATOM 671 N N . ASN A 1 85 ? 15.972 -5.101 -8.680 1.00 70.81 85 ASN A N 1
ATOM 672 C CA . ASN A 1 85 ? 16.673 -5.283 -7.419 1.00 70.81 85 ASN A CA 1
ATOM 673 C C . ASN A 1 85 ? 16.294 -6.636 -6.807 1.00 70.81 85 ASN A C 1
ATOM 675 O O . ASN A 1 85 ? 15.703 -6.714 -5.729 1.00 70.81 85 ASN A O 1
ATOM 679 N N . ILE A 1 86 ? 16.653 -7.716 -7.509 1.00 67.44 86 ILE A N 1
ATOM 680 C CA . ILE A 1 86 ? 16.269 -9.100 -7.188 1.00 67.44 86 ILE A CA 1
ATOM 681 C C . ILE A 1 86 ? 16.648 -9.471 -5.745 1.00 67.44 86 ILE A C 1
ATOM 683 O O . ILE A 1 86 ? 15.899 -10.164 -5.059 1.00 67.44 86 ILE A O 1
ATOM 687 N N . LYS A 1 87 ? 17.756 -8.923 -5.225 1.00 65.06 87 LYS A N 1
ATOM 688 C CA . LYS A 1 87 ? 18.178 -9.115 -3.828 1.00 65.06 87 LYS A CA 1
ATOM 689 C C . LYS A 1 87 ? 17.119 -8.665 -2.814 1.00 65.06 87 LYS A C 1
ATOM 691 O O . LYS A 1 87 ? 16.991 -9.280 -1.762 1.00 65.06 87 LYS A O 1
ATOM 696 N N . ARG A 1 88 ? 16.346 -7.613 -3.111 1.00 67.50 88 ARG A N 1
ATOM 697 C CA . ARG A 1 88 ? 15.256 -7.142 -2.237 1.00 67.50 88 ARG A CA 1
ATOM 698 C C . ARG A 1 88 ? 14.024 -8.037 -2.289 1.00 67.50 88 ARG A C 1
ATOM 700 O O . ARG A 1 88 ? 13.316 -8.111 -1.291 1.00 67.50 88 ARG A O 1
ATOM 707 N N . LEU A 1 89 ? 13.792 -8.725 -3.407 1.00 67.38 89 LEU A N 1
ATOM 708 C CA . LEU A 1 89 ? 12.704 -9.700 -3.544 1.00 67.38 89 LEU A CA 1
ATOM 709 C C . LEU A 1 89 ? 12.991 -10.989 -2.763 1.00 67.38 89 LEU A C 1
ATOM 711 O O . LEU A 1 89 ? 12.071 -11.657 -2.309 1.00 67.38 89 LEU A O 1
ATOM 715 N N . GLN A 1 90 ? 14.271 -11.321 -2.589 1.00 67.81 90 GLN A N 1
ATOM 716 C CA . GLN A 1 90 ? 14.739 -12.515 -1.881 1.00 67.81 90 GLN A CA 1
ATOM 717 C C . GLN A 1 90 ? 14.981 -12.287 -0.378 1.00 67.81 90 GLN A C 1
ATOM 719 O O . GLN A 1 90 ? 15.344 -13.225 0.327 1.00 67.81 90 GLN A O 1
ATOM 724 N N . SER A 1 91 ? 14.809 -11.055 0.118 1.00 58.78 91 SER A N 1
ATOM 725 C CA . SER A 1 91 ? 15.011 -10.707 1.529 1.00 58.7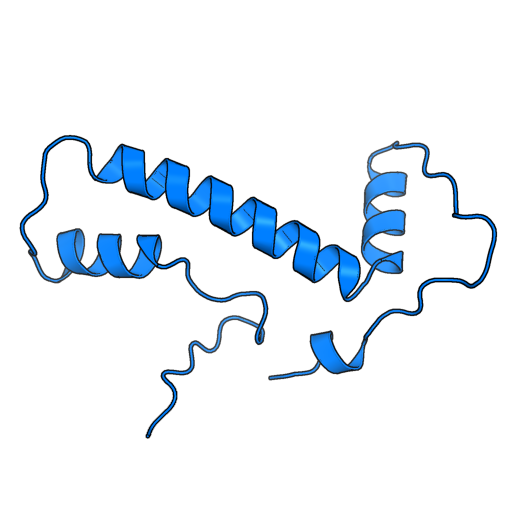8 91 SER A CA 1
ATOM 726 C C . SER A 1 91 ? 13.843 -11.224 2.377 1.00 58.78 91 SER A C 1
ATOM 728 O O . SER A 1 91 ? 12.855 -10.510 2.577 1.00 58.78 91 SER A O 1
ATOM 730 N N . ILE A 1 92 ? 13.981 -12.462 2.855 1.00 55.69 92 ILE A N 1
ATOM 731 C CA . ILE A 1 92 ? 13.141 -13.103 3.879 1.00 55.69 92 ILE A CA 1
ATOM 732 C C . ILE A 1 92 ? 13.668 -12.726 5.262 1.00 55.69 92 ILE A C 1
ATOM 734 O O . ILE A 1 92 ? 14.895 -12.863 5.468 1.00 55.69 92 ILE A O 1
#

Foldseek 3Di:
DDDPDDVQQADLRDDQVLVVVVCCCPVVVDDDDPCSVVVSVVSVVVSVVVSVVVQCLQAVVVVVVVCVVVVDDDDDDPDDDSDHNVVRSVHD

Sequence (92 aa):
MDELHFPLGGARFRPALEDVLQMLVEEFGVDAVDGWRKHLAQGRERWRRIQTRAVVRDAPDEAVATLRALGYLVTEPEGEVLDANIKRLQSI

Secondary structure (DSSP, 8-state):
-------SSSTTSPPPHHHHHHHHHHTS-----TTHHHHHHHHHHHHHHHHHHHHHHH-HHHHHHHHHHTT---PPPSSS-----HHHHS--

Radius of gyration: 17.77 Å; chains: 1; bounding box: 38×20×47 Å

pLDDT: mean 85.27, std 13.84, range [39.91, 98.0]